Protein AF-A0A657B3H8-F1 (afdb_monomer)

Radius of gyration: 50.77 Å; Cα contacts (8 Å, |Δi|>4): 41; chains: 1; bounding box: 76×32×151 Å

pLDDT: mean 92.23, std 8.6, range [47.59, 98.38]

Solvent-accessible surface area (backbone atoms only — not comparable to full-atom values): 7494 Å² total; per-residue (Å²): 120,66,70,64,54,51,56,53,54,52,53,47,49,51,52,17,55,57,27,36,74,78,45,75,50,74,68,57,18,34,74,78,55,75,28,90,50,50,65,17,33,37,50,38,25,52,53,49,52,52,54,50,50,54,51,52,50,51,51,50,55,52,52,51,50,55,50,51,53,51,51,52,51,50,52,51,52,50,54,51,48,51,54,51,51,56,51,52,51,52,53,50,53,52,50,52,49,51,50,54,52,48,55,49,52,52,51,52,52,50,52,50,51,51,52,51,51,55,50,51,54,52,50,51,50,51,52,54,53,51,52,51,51,54,53,55,58,63,73,76,110

Sequence (141 aa):
MTLFNFFITLNIRQAAKESATTYSDTLAQYIYTGRLDELGSLELSKIFMRNKLETALWRVVDSTKNVEDGARLSANMASDTEQQTARQKQELEQLATAINEMSTSITEVSQNTQNVSSLMQSVQNNVAQGSSQVNATQRNK

Mean predicted aligned error: 10.49 Å

Structure (mmCIF, N/CA/C/O backbone):
data_AF-A0A657B3H8-F1
#
_entry.id   AF-A0A657B3H8-F1
#
loop_
_atom_site.group_PDB
_atom_site.id
_atom_site.type_symbol
_atom_site.label_ato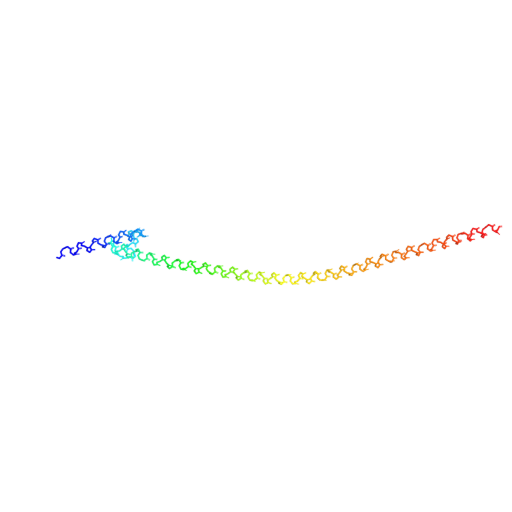m_id
_atom_site.label_alt_id
_atom_site.label_comp_id
_atom_site.label_asym_id
_atom_site.label_entity_id
_atom_site.label_seq_id
_atom_site.pdbx_PDB_ins_code
_atom_site.Cartn_x
_atom_site.Cartn_y
_atom_site.Cartn_z
_atom_site.occupancy
_atom_site.B_iso_or_equiv
_atom_site.auth_seq_id
_atom_site.auth_comp_id
_atom_site.auth_asym_id
_atom_site.auth_atom_id
_atom_site.pdbx_PDB_model_num
ATOM 1 N N . MET A 1 1 ? 32.990 18.086 -60.959 1.00 55.72 1 MET A N 1
ATOM 2 C CA . MET A 1 1 ? 32.598 16.784 -60.367 1.00 55.72 1 MET A CA 1
ATOM 3 C C . MET A 1 1 ? 33.271 16.496 -59.017 1.00 55.72 1 MET A C 1
ATOM 5 O O . MET A 1 1 ? 32.636 15.880 -58.176 1.00 55.72 1 MET A O 1
ATOM 9 N N . THR A 1 2 ? 34.497 16.961 -58.746 1.00 67.94 2 THR A N 1
ATOM 10 C CA . THR A 1 2 ? 35.231 16.685 -57.487 1.00 67.94 2 THR A CA 1
ATOM 11 C C . THR A 1 2 ? 34.783 17.511 -56.272 1.00 67.94 2 THR A C 1
ATOM 13 O O . THR A 1 2 ? 34.664 16.961 -55.182 1.00 67.94 2 THR A O 1
ATOM 16 N N . LEU A 1 3 ? 34.456 18.797 -56.446 1.00 66.00 3 LEU A N 1
ATOM 17 C CA . LEU A 1 3 ? 33.994 19.668 -55.346 1.00 66.00 3 LEU A CA 1
ATOM 18 C C . LEU A 1 3 ? 32.685 19.183 -54.698 1.00 66.00 3 LEU A C 1
ATOM 20 O O . LEU A 1 3 ? 32.546 19.215 -53.482 1.00 66.00 3 LEU A O 1
ATOM 24 N N . PHE A 1 4 ? 31.751 18.671 -55.499 1.00 71.94 4 PHE A N 1
ATOM 25 C CA . PHE A 1 4 ? 30.471 18.149 -55.008 1.00 71.94 4 PHE A CA 1
ATOM 26 C C . PHE A 1 4 ? 30.649 16.910 -54.113 1.00 71.94 4 PHE A C 1
ATOM 28 O O . PHE A 1 4 ? 30.029 16.804 -53.060 1.00 71.94 4 PHE A O 1
ATOM 35 N N . ASN A 1 5 ? 31.562 16.011 -54.489 1.00 71.56 5 ASN A N 1
ATOM 36 C CA . ASN A 1 5 ? 31.872 14.803 -53.720 1.00 71.56 5 ASN A CA 1
ATOM 37 C C . ASN A 1 5 ? 32.567 15.135 -52.380 1.00 71.56 5 ASN A C 1
ATOM 39 O O . ASN A 1 5 ? 32.297 14.518 -51.348 1.00 71.56 5 ASN A O 1
ATOM 43 N N . PHE A 1 6 ? 33.409 16.173 -52.372 1.00 78.62 6 PHE A N 1
ATOM 44 C CA . PHE A 1 6 ? 34.067 16.670 -51.161 1.00 78.62 6 PHE A CA 1
ATOM 45 C C . PHE A 1 6 ? 33.072 17.263 -50.149 1.00 78.62 6 PHE A C 1
ATOM 47 O O . PHE A 1 6 ? 33.146 16.968 -48.961 1.00 78.62 6 PHE A O 1
ATOM 54 N N . PHE A 1 7 ? 32.092 18.045 -50.611 1.00 79.56 7 PHE A N 1
ATOM 55 C CA . PHE A 1 7 ? 31.064 18.603 -49.725 1.00 79.56 7 PHE A CA 1
ATOM 56 C C . PHE A 1 7 ? 30.157 17.526 -49.111 1.00 79.56 7 PHE A C 1
ATOM 58 O O . PHE A 1 7 ? 29.823 17.605 -47.929 1.00 79.56 7 PHE A O 1
ATOM 65 N N . ILE A 1 8 ? 29.786 16.496 -49.879 1.00 79.25 8 ILE A N 1
ATOM 66 C CA . ILE A 1 8 ? 28.937 15.402 -49.379 1.00 79.25 8 ILE A CA 1
ATOM 67 C C . ILE A 1 8 ? 29.657 14.593 -48.295 1.00 79.25 8 ILE A C 1
ATOM 69 O O . ILE A 1 8 ? 29.088 14.333 -47.235 1.00 79.25 8 ILE A O 1
ATOM 73 N N . THR A 1 9 ? 30.917 14.228 -48.529 1.00 83.25 9 THR A N 1
ATOM 74 C CA . THR A 1 9 ? 31.703 13.438 -47.567 1.00 83.25 9 THR A CA 1
ATOM 75 C C . THR A 1 9 ? 31.978 14.202 -46.272 1.00 83.25 9 THR A C 1
ATOM 77 O O . THR A 1 9 ? 31.899 13.615 -45.193 1.00 83.25 9 THR A O 1
ATOM 80 N N . LEU A 1 10 ? 32.218 15.515 -46.348 1.00 86.12 10 LEU A N 1
ATOM 81 C CA . LEU A 1 10 ? 32.422 16.355 -45.167 1.00 86.12 10 LEU A CA 1
ATOM 82 C C . LEU A 1 10 ? 31.177 16.387 -44.263 1.00 86.12 10 LEU A C 1
ATOM 84 O O . LEU A 1 10 ? 31.287 16.178 -43.054 1.00 86.12 10 LEU A O 1
ATOM 88 N N . ASN A 1 11 ? 29.995 16.575 -44.857 1.00 85.88 11 ASN A N 1
ATOM 89 C CA . ASN A 1 11 ? 28.730 16.634 -44.121 1.00 85.88 11 ASN A CA 1
ATOM 90 C C . ASN A 1 11 ? 28.375 15.291 -43.465 1.00 85.88 11 ASN A C 1
ATOM 92 O O . ASN A 1 11 ? 27.983 15.261 -42.300 1.00 85.88 11 ASN A O 1
ATOM 96 N N . ILE A 1 12 ? 28.555 14.172 -44.178 1.00 87.06 12 ILE A N 1
ATOM 97 C CA . ILE A 1 12 ? 28.294 12.827 -43.633 1.00 87.06 12 ILE A CA 1
ATOM 98 C C . ILE A 1 12 ? 29.235 12.529 -42.465 1.00 87.06 12 ILE A C 1
ATOM 100 O O . ILE A 1 12 ? 28.807 12.011 -41.437 1.00 87.06 12 ILE A O 1
ATOM 104 N N . ARG A 1 13 ? 30.510 12.906 -42.584 1.00 86.94 13 ARG A N 1
ATOM 105 C CA . ARG A 1 13 ? 31.498 12.698 -41.524 1.00 86.94 13 ARG A CA 1
ATOM 106 C C . ARG A 1 13 ? 31.207 13.531 -40.280 1.00 86.94 13 ARG A C 1
ATOM 108 O O . ARG A 1 13 ? 31.427 13.062 -39.164 1.00 86.94 13 ARG A O 1
ATOM 115 N N . GLN A 1 14 ? 30.682 14.742 -40.453 1.00 88.94 14 GLN A N 1
ATOM 116 C CA . GLN A 1 14 ? 30.231 15.569 -39.337 1.00 88.94 14 GLN A CA 1
ATOM 117 C C . GLN A 1 14 ? 29.009 14.955 -38.640 1.00 88.94 14 GLN A C 1
ATOM 119 O O . GLN A 1 14 ? 29.033 14.803 -37.420 1.00 88.94 14 GLN A O 1
ATOM 124 N N . ALA A 1 15 ? 28.004 14.514 -39.403 1.00 86.50 15 ALA A N 1
ATOM 125 C CA . ALA A 1 15 ? 26.824 13.837 -38.863 1.00 86.50 15 ALA A CA 1
ATOM 126 C C . ALA A 1 15 ? 27.175 12.520 -38.146 1.00 86.50 15 ALA A C 1
ATOM 128 O O . ALA A 1 15 ? 26.642 12.231 -37.079 1.00 86.50 15 ALA A O 1
ATOM 129 N N . ALA A 1 16 ? 28.120 11.743 -38.681 1.00 88.44 16 ALA A N 1
ATOM 130 C CA . ALA A 1 16 ? 28.592 10.506 -38.058 1.00 88.44 16 ALA A CA 1
ATOM 131 C C . ALA A 1 16 ? 29.387 10.743 -36.767 1.00 88.44 16 ALA A C 1
ATOM 133 O O . ALA A 1 16 ? 29.352 9.929 -35.843 1.00 88.44 16 ALA A O 1
ATOM 134 N N . LYS A 1 17 ? 30.114 11.863 -36.686 1.00 88.69 17 LYS A N 1
ATOM 135 C CA . LYS A 1 17 ? 30.793 12.279 -35.456 1.00 88.69 17 LYS A CA 1
ATOM 136 C C . LYS A 1 17 ? 29.784 12.687 -34.386 1.00 88.69 17 LYS A C 1
ATOM 138 O O . LYS A 1 17 ? 29.967 12.349 -33.222 1.00 88.69 17 LYS A O 1
ATOM 143 N N . GLU A 1 18 ? 28.729 13.392 -34.779 1.00 89.19 18 GLU A N 1
ATOM 144 C CA . GLU A 1 18 ? 27.632 13.755 -33.884 1.00 89.19 18 GLU A CA 1
ATOM 145 C C . GLU A 1 18 ? 26.880 12.509 -33.395 1.00 89.19 18 GLU A C 1
ATOM 147 O O . GLU A 1 18 ? 26.694 12.340 -32.192 1.00 89.19 18 GLU A O 1
ATOM 152 N N . SER A 1 19 ? 26.552 11.567 -34.282 1.00 87.12 19 SER A N 1
ATOM 153 C CA . SER A 1 19 ? 25.865 10.324 -33.910 1.00 87.12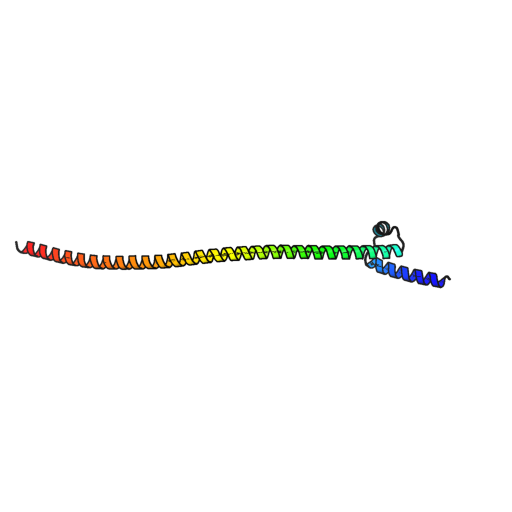 19 SER A CA 1
ATOM 154 C C . SER A 1 19 ? 26.690 9.443 -32.967 1.00 87.12 19 SER A C 1
ATOM 156 O O . SER A 1 19 ? 26.125 8.836 -32.053 1.00 87.12 19 SER A O 1
ATOM 158 N N . ALA A 1 20 ? 28.017 9.425 -33.133 1.00 85.88 20 ALA A N 1
ATOM 159 C CA . ALA A 1 20 ? 28.948 8.699 -32.270 1.00 85.88 20 ALA A CA 1
ATOM 160 C C . ALA A 1 20 ? 28.971 9.220 -30.820 1.00 85.88 20 ALA A C 1
ATOM 162 O O . ALA A 1 20 ? 29.347 8.475 -29.914 1.00 8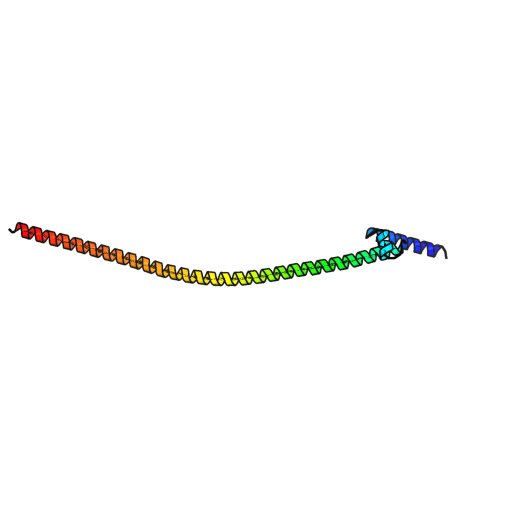5.88 20 ALA A O 1
ATOM 163 N N . THR A 1 21 ? 28.536 10.466 -30.574 1.00 90.12 21 THR A N 1
ATOM 164 C CA . THR A 1 21 ? 28.362 10.990 -29.203 1.00 90.12 21 THR A CA 1
ATOM 165 C C . THR A 1 21 ? 27.194 10.336 -28.465 1.00 90.12 21 THR A C 1
ATOM 167 O O . THR A 1 21 ? 27.198 10.281 -27.239 1.00 90.12 21 THR A O 1
ATOM 170 N N . THR A 1 22 ? 26.204 9.820 -29.200 1.00 88.56 22 THR A N 1
ATOM 171 C CA . THR A 1 22 ? 25.045 9.130 -28.621 1.00 88.56 22 THR A CA 1
ATOM 172 C C . THR A 1 22 ? 25.383 7.685 -28.271 1.00 88.56 22 THR A C 1
ATOM 174 O O . THR A 1 22 ? 25.015 7.214 -27.195 1.00 88.56 22 THR A O 1
ATOM 177 N N . TYR A 1 23 ? 26.077 6.981 -29.168 1.00 88.81 23 TYR A N 1
ATOM 178 C CA . TYR A 1 23 ? 26.582 5.631 -28.938 1.00 88.8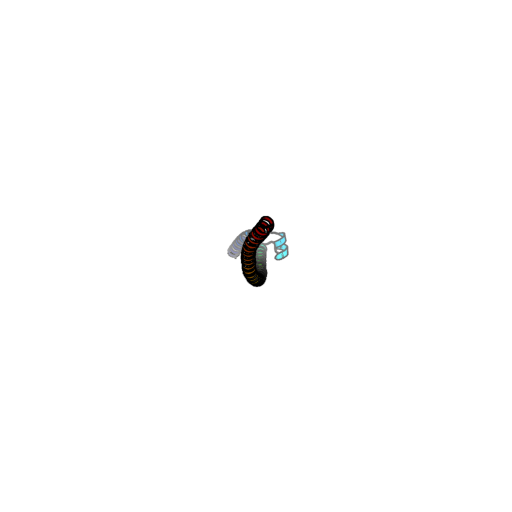1 23 TYR A CA 1
ATOM 179 C C . TYR A 1 23 ? 27.665 5.301 -29.970 1.00 88.81 23 TYR A C 1
ATOM 181 O O . TYR A 1 23 ? 27.468 5.519 -31.166 1.00 88.81 23 TYR A O 1
ATOM 189 N N . SER A 1 24 ? 28.801 4.776 -29.511 1.00 89.44 24 SER A N 1
ATOM 190 C CA . SER A 1 24 ? 29.886 4.311 -30.375 1.00 89.44 24 SER A CA 1
ATOM 191 C C . SER A 1 24 ? 30.507 3.038 -29.813 1.00 89.44 24 SER A C 1
ATOM 193 O O . SER A 1 24 ? 30.949 2.989 -28.669 1.00 89.44 24 SER A O 1
ATOM 195 N N . ASP A 1 25 ? 30.514 1.998 -30.637 1.00 92.38 25 ASP A N 1
ATOM 196 C CA . ASP A 1 25 ? 31.179 0.729 -30.374 1.00 92.38 25 ASP A CA 1
ATOM 197 C C . ASP A 1 25 ? 31.430 0.067 -31.731 1.00 92.38 25 ASP A C 1
ATOM 199 O O . ASP A 1 25 ? 30.490 -0.230 -32.464 1.00 92.38 25 ASP A O 1
ATOM 203 N N . THR A 1 26 ? 32.700 -0.128 -32.081 1.00 89.25 26 THR A N 1
ATOM 204 C CA . THR A 1 26 ? 33.125 -0.662 -33.382 1.00 89.25 26 THR A CA 1
ATOM 205 C C . THR A 1 26 ? 32.626 -2.088 -33.617 1.00 89.25 26 THR A C 1
ATOM 207 O O . THR A 1 26 ? 32.265 -2.444 -34.739 1.00 89.25 26 THR A O 1
ATOM 210 N N . LEU A 1 27 ? 32.579 -2.913 -32.566 1.00 93.06 27 LEU A N 1
ATOM 211 C CA . LEU A 1 27 ? 32.078 -4.279 -32.661 1.00 93.06 27 LEU A CA 1
ATOM 212 C C . LEU A 1 27 ? 30.556 -4.266 -32.813 1.00 93.06 27 LEU A C 1
ATOM 214 O O . LEU A 1 27 ? 30.027 -4.941 -33.694 1.00 93.06 27 LEU A O 1
ATOM 218 N N . ALA A 1 28 ? 29.855 -3.458 -32.014 1.00 92.00 28 ALA A N 1
ATOM 219 C CA . ALA A 1 28 ? 28.409 -3.306 -32.148 1.00 92.00 28 ALA A CA 1
ATOM 220 C C . ALA A 1 28 ? 28.030 -2.731 -33.522 1.00 92.00 28 ALA A C 1
ATOM 222 O O . ALA A 1 28 ? 27.087 -3.209 -34.144 1.00 92.00 28 ALA A O 1
ATOM 223 N N . GLN A 1 29 ? 28.787 -1.760 -34.037 1.00 93.75 29 GLN A N 1
ATOM 224 C CA . GLN A 1 29 ? 28.579 -1.191 -35.366 1.00 93.75 29 GLN A CA 1
ATOM 225 C C . GLN A 1 29 ? 28.630 -2.281 -36.432 1.00 93.75 29 GLN A C 1
ATOM 227 O O . GLN A 1 29 ? 27.695 -2.414 -37.222 1.00 93.75 29 GLN A O 1
ATOM 232 N N . TYR A 1 30 ? 29.669 -3.115 -36.406 1.00 94.25 30 TYR A N 1
ATOM 233 C CA . TYR A 1 30 ? 29.797 -4.215 -37.350 1.00 94.25 30 TYR A CA 1
ATOM 234 C C . TYR A 1 30 ? 28.674 -5.249 -37.195 1.00 94.25 30 TYR A C 1
ATOM 236 O O . TYR A 1 30 ? 28.081 -5.655 -38.190 1.00 94.25 30 TYR A O 1
ATOM 244 N N . ILE A 1 31 ? 28.329 -5.627 -35.961 1.00 95.06 31 ILE A N 1
ATOM 245 C CA . ILE A 1 31 ? 27.280 -6.619 -35.684 1.00 95.06 31 ILE A CA 1
ATOM 246 C C . ILE A 1 31 ? 25.899 -6.132 -36.143 1.00 95.06 31 ILE A C 1
ATOM 248 O O . ILE A 1 31 ? 25.157 -6.894 -36.758 1.00 95.06 31 ILE A O 1
ATOM 252 N N . TYR A 1 32 ? 25.540 -4.882 -35.847 1.00 91.56 32 TYR A N 1
ATOM 253 C CA . TYR A 1 32 ? 24.191 -4.363 -36.086 1.00 91.56 32 TYR A CA 1
ATOM 254 C C . TYR A 1 32 ? 24.002 -3.726 -37.465 1.00 91.56 32 TYR A C 1
ATOM 256 O O . TYR A 1 32 ? 22.867 -3.643 -37.926 1.00 91.56 32 TYR A O 1
ATOM 264 N N . THR A 1 33 ? 25.075 -3.271 -38.119 1.00 93.00 33 THR A N 1
ATOM 265 C CA . THR A 1 33 ? 24.986 -2.552 -39.408 1.00 93.00 33 THR A CA 1
ATOM 266 C C . THR A 1 33 ? 25.753 -3.232 -40.543 1.00 93.00 33 THR A C 1
ATOM 268 O O . THR A 1 33 ? 25.569 -2.887 -41.708 1.00 93.00 33 THR A O 1
ATOM 271 N N . GLY A 1 34 ? 26.642 -4.186 -40.237 1.00 93.12 34 GLY A N 1
ATOM 272 C CA . GLY A 1 34 ? 27.546 -4.797 -41.218 1.00 93.12 34 GLY A CA 1
ATOM 273 C C . GLY A 1 34 ? 28.604 -3.836 -41.776 1.00 93.12 34 GLY A C 1
ATOM 274 O O . GLY A 1 34 ? 29.327 -4.192 -42.708 1.00 93.12 34 GLY A O 1
ATOM 275 N N . ARG A 1 35 ? 28.695 -2.614 -41.235 1.00 90.75 35 ARG A N 1
ATOM 276 C CA . ARG A 1 35 ? 29.543 -1.524 -41.724 1.00 90.75 35 ARG A CA 1
ATOM 277 C C . ARG A 1 35 ? 30.449 -0.991 -40.623 1.00 90.75 35 ARG A C 1
ATOM 279 O O . ARG A 1 35 ? 30.125 -1.059 -39.443 1.00 90.75 35 ARG A O 1
ATOM 286 N N . LEU A 1 36 ? 31.570 -0.413 -41.041 1.00 90.88 36 LEU A N 1
ATOM 287 C CA . LEU A 1 36 ? 32.526 0.300 -40.183 1.00 90.88 36 LEU A CA 1
ATOM 288 C C . LEU A 1 36 ? 32.769 1.742 -40.666 1.00 90.88 36 LEU A C 1
ATOM 290 O O . LEU A 1 36 ? 33.671 2.418 -40.182 1.00 90.88 36 LEU A O 1
ATOM 294 N N . ASP A 1 37 ? 31.973 2.202 -41.634 1.00 90.50 37 ASP A N 1
ATOM 295 C CA . ASP A 1 37 ? 32.035 3.549 -42.200 1.00 90.50 37 ASP A CA 1
ATOM 296 C C . ASP A 1 37 ? 31.181 4.548 -41.396 1.00 90.50 37 ASP A C 1
ATOM 298 O O . ASP A 1 37 ? 30.463 4.200 -40.453 1.00 90.50 37 ASP A O 1
ATOM 302 N N . GLU A 1 38 ? 31.253 5.822 -41.768 1.00 89.56 38 GLU A N 1
ATOM 303 C CA . GLU A 1 38 ? 30.488 6.905 -41.151 1.00 89.56 38 GLU A CA 1
ATOM 304 C C . GLU A 1 38 ? 28.967 6.661 -41.189 1.00 89.56 38 GLU A C 1
ATOM 306 O O . GLU A 1 38 ? 28.250 7.035 -40.258 1.00 89.56 38 GLU A O 1
ATOM 311 N N . LEU A 1 39 ? 28.471 5.987 -42.231 1.00 90.00 39 LEU A N 1
ATOM 312 C CA . LEU A 1 39 ? 27.060 5.617 -42.352 1.00 90.00 39 LEU A CA 1
ATOM 313 C C . LEU A 1 39 ? 26.668 4.538 -41.338 1.00 90.00 39 LEU A C 1
ATOM 315 O O . LEU A 1 39 ? 25.606 4.648 -40.727 1.00 90.00 39 LEU A O 1
ATOM 319 N N . GLY A 1 40 ? 27.531 3.548 -41.102 1.00 91.06 40 GLY A N 1
ATOM 320 C CA . GLY A 1 40 ? 27.317 2.545 -40.061 1.00 91.06 40 GLY A CA 1
ATOM 321 C C . GLY A 1 40 ? 27.264 3.157 -38.656 1.00 91.06 40 GLY A C 1
ATOM 322 O O . GLY A 1 40 ? 26.454 2.731 -37.840 1.00 91.06 40 GLY A O 1
ATOM 323 N N . SER A 1 41 ? 28.053 4.199 -38.372 1.00 90.62 41 SER A N 1
ATOM 324 C CA . SER A 1 41 ? 27.991 4.913 -37.082 1.00 90.62 41 SER A CA 1
ATOM 325 C C . SER A 1 41 ? 26.633 5.599 -36.886 1.00 90.62 41 SER A C 1
ATOM 327 O O . SER A 1 41 ? 26.025 5.529 -35.813 1.00 90.62 41 SER A O 1
ATOM 329 N N . LEU A 1 42 ? 26.116 6.237 -37.941 1.00 91.50 42 LEU A N 1
ATOM 330 C CA . LEU A 1 42 ? 24.805 6.884 -37.916 1.00 91.50 42 LEU A CA 1
ATOM 331 C C . LEU A 1 42 ? 23.672 5.862 -37.753 1.00 91.50 42 LEU A C 1
ATOM 333 O O . LEU A 1 42 ? 22.759 6.058 -36.947 1.00 91.50 42 LEU A O 1
ATOM 337 N N . GLU A 1 43 ? 23.739 4.760 -38.497 1.00 93.25 43 GLU A N 1
ATOM 338 C CA . GLU A 1 43 ? 22.755 3.684 -38.433 1.00 93.25 43 GLU A CA 1
ATOM 339 C C . GLU A 1 43 ? 22.744 3.000 -37.061 1.00 93.25 43 GLU A C 1
ATOM 341 O O . GLU A 1 43 ? 21.670 2.806 -36.486 1.00 93.25 43 GLU A O 1
ATOM 346 N N . LEU A 1 44 ? 23.918 2.727 -36.482 1.00 94.38 44 LEU A N 1
ATOM 347 C CA . LEU A 1 44 ? 24.037 2.162 -35.140 1.00 94.38 44 LEU A CA 1
ATOM 348 C C . LEU A 1 44 ? 23.392 3.077 -34.093 1.00 94.38 44 LEU A C 1
ATOM 350 O O . LEU A 1 44 ? 22.612 2.613 -33.262 1.00 94.38 44 LEU A O 1
ATOM 354 N N . SER A 1 45 ? 23.682 4.378 -34.148 1.00 94.00 45 SER A N 1
ATOM 355 C CA . SER A 1 45 ? 23.107 5.365 -33.232 1.00 94.00 45 SER A CA 1
ATOM 356 C C . SER A 1 45 ? 21.576 5.410 -33.332 1.00 94.00 45 SER A C 1
ATOM 358 O O . SER A 1 45 ? 20.876 5.393 -32.317 1.00 94.00 45 SER A O 1
ATOM 360 N N . LYS A 1 46 ? 21.028 5.336 -34.554 1.00 93.44 46 LYS A N 1
ATOM 361 C CA . LYS A 1 46 ? 19.579 5.238 -34.789 1.00 93.44 46 LYS A CA 1
ATOM 362 C C . LYS A 1 46 ? 18.978 3.962 -34.186 1.00 93.44 46 LYS A C 1
ATOM 364 O O . LYS A 1 46 ? 17.941 4.040 -33.525 1.00 93.44 46 LYS A O 1
ATOM 369 N N . ILE A 1 47 ? 19.600 2.801 -34.410 1.00 94.81 47 ILE A N 1
ATOM 370 C CA . ILE A 1 47 ? 19.155 1.518 -33.836 1.00 94.81 47 ILE A CA 1
ATOM 371 C C . ILE A 1 47 ? 19.168 1.602 -32.307 1.00 94.81 47 ILE A C 1
ATOM 373 O O . ILE A 1 47 ? 18.179 1.265 -31.656 1.00 94.81 47 ILE A O 1
ATOM 377 N N . PHE A 1 48 ? 20.252 2.125 -31.736 1.00 94.50 48 PHE A N 1
ATOM 378 C CA . PHE A 1 48 ? 20.396 2.306 -30.298 1.00 94.50 48 PHE A CA 1
ATOM 379 C C . PHE A 1 48 ? 19.296 3.201 -29.716 1.00 94.50 48 PHE A C 1
ATOM 381 O O . PHE A 1 48 ? 18.645 2.822 -28.742 1.00 94.50 48 PHE A O 1
ATOM 388 N N . MET A 1 49 ? 19.030 4.361 -30.327 1.00 95.38 49 MET A N 1
ATOM 389 C CA . MET A 1 49 ? 17.970 5.265 -29.871 1.00 95.38 49 MET A CA 1
ATOM 390 C C . MET A 1 49 ? 16.585 4.621 -29.943 1.00 95.38 49 MET A C 1
ATOM 392 O O . MET A 1 49 ? 15.801 4.770 -29.004 1.00 95.38 49 MET A O 1
ATOM 396 N N . ARG A 1 50 ? 16.287 3.874 -31.013 1.00 96.12 50 ARG A N 1
ATOM 397 C CA . ARG A 1 50 ? 15.025 3.134 -31.134 1.00 96.12 50 ARG A CA 1
ATOM 398 C C . ARG A 1 50 ? 14.876 2.110 -30.010 1.00 96.12 50 ARG A C 1
ATOM 400 O O . ARG A 1 50 ? 13.866 2.126 -29.314 1.00 96.12 50 ARG A O 1
ATOM 407 N N . ASN A 1 51 ? 15.896 1.285 -29.784 1.00 96.06 51 ASN A N 1
ATOM 408 C CA . ASN A 1 51 ? 15.874 0.271 -28.728 1.00 96.06 51 ASN A CA 1
ATOM 409 C C . ASN A 1 51 ? 15.751 0.910 -27.337 1.00 96.06 51 ASN A C 1
ATOM 411 O O . ASN A 1 51 ? 15.040 0.402 -26.469 1.00 96.06 51 ASN A O 1
ATOM 415 N N . LYS A 1 52 ? 16.406 2.056 -27.120 1.00 96.00 52 LYS A N 1
ATOM 416 C CA . LYS A 1 52 ? 16.309 2.819 -25.872 1.00 96.00 52 LYS A CA 1
ATOM 417 C C . LYS A 1 52 ? 14.896 3.362 -25.644 1.00 96.00 52 LYS A C 1
ATOM 419 O O . LYS A 1 52 ? 14.411 3.292 -24.517 1.00 96.00 52 LYS A O 1
ATOM 424 N N . LEU A 1 53 ? 14.232 3.869 -26.686 1.00 97.06 53 LEU A N 1
ATOM 425 C CA . LEU A 1 53 ? 12.837 4.316 -26.614 1.00 97.06 53 LEU A CA 1
ATOM 426 C C . LEU A 1 53 ? 11.881 3.151 -26.347 1.00 97.06 53 LEU A C 1
ATOM 428 O O . LEU A 1 53 ? 11.034 3.262 -25.465 1.00 97.06 53 LEU A O 1
ATOM 432 N N . GLU A 1 54 ? 12.048 2.024 -27.042 1.00 97.50 54 GLU A N 1
ATOM 433 C CA . GLU A 1 54 ? 11.258 0.811 -26.796 1.00 97.50 54 GLU A CA 1
ATOM 434 C C . GLU A 1 54 ? 11.446 0.322 -25.349 1.00 97.50 54 GLU A C 1
ATOM 436 O O . GLU A 1 54 ? 10.471 0.057 -24.649 1.00 97.50 54 GLU A O 1
ATOM 441 N N . THR A 1 55 ? 12.683 0.307 -24.846 1.00 97.94 55 THR A N 1
ATOM 442 C CA . THR A 1 55 ? 12.986 -0.049 -23.449 1.00 97.94 55 THR A CA 1
ATOM 443 C C . THR A 1 55 ? 12.344 0.925 -22.459 1.00 97.94 55 THR A C 1
ATOM 445 O O . THR A 1 55 ? 11.787 0.505 -21.446 1.00 97.94 55 THR A O 1
ATOM 448 N N . ALA A 1 56 ? 12.405 2.232 -22.727 1.00 97.88 56 ALA A N 1
ATOM 449 C CA . ALA A 1 56 ? 11.775 3.238 -21.877 1.00 97.88 56 ALA A CA 1
ATOM 450 C C . ALA A 1 56 ? 10.250 3.061 -21.833 1.00 97.88 56 ALA A C 1
ATOM 452 O O . ALA A 1 56 ? 9.668 3.113 -20.751 1.00 97.88 56 ALA A O 1
ATOM 453 N N . LEU A 1 57 ? 9.617 2.780 -22.976 1.00 97.88 57 LEU A N 1
ATOM 454 C CA . LEU A 1 57 ? 8.186 2.494 -23.056 1.00 97.88 57 LEU A CA 1
ATOM 455 C C . LEU A 1 57 ? 7.819 1.250 -22.238 1.00 97.88 57 LEU A C 1
ATOM 457 O O . LEU A 1 57 ? 6.885 1.301 -21.441 1.00 97.88 57 LEU A O 1
ATOM 461 N N . TRP A 1 58 ? 8.590 0.167 -22.368 1.00 97.69 58 TRP A N 1
ATOM 462 C CA . TRP A 1 58 ? 8.394 -1.040 -21.563 1.00 97.69 58 TRP A CA 1
ATOM 463 C C . TRP A 1 58 ? 8.489 -0.760 -20.064 1.00 97.69 58 TRP A C 1
ATOM 465 O O . TRP A 1 58 ? 7.643 -1.226 -19.306 1.00 97.69 58 TRP A O 1
ATOM 475 N N . ARG A 1 59 ? 9.459 0.054 -19.633 1.00 97.75 59 ARG A N 1
ATOM 476 C CA . ARG A 1 59 ? 9.587 0.452 -18.222 1.00 97.75 59 ARG A CA 1
ATOM 477 C C . ARG A 1 59 ? 8.409 1.288 -17.729 1.00 97.75 59 ARG A C 1
ATOM 479 O O . ARG A 1 59 ? 8.024 1.143 -16.571 1.00 97.75 59 ARG A O 1
ATOM 486 N N . VAL A 1 60 ? 7.840 2.151 -18.571 1.00 97.88 60 VAL A N 1
ATOM 487 C CA . VAL A 1 60 ? 6.630 2.913 -18.225 1.00 97.88 60 VAL A CA 1
ATOM 488 C C . VAL A 1 60 ? 5.445 1.968 -18.053 1.00 97.88 60 VAL A C 1
ATOM 490 O O . VAL A 1 60 ? 4.783 2.027 -17.023 1.00 97.88 60 VAL A O 1
AT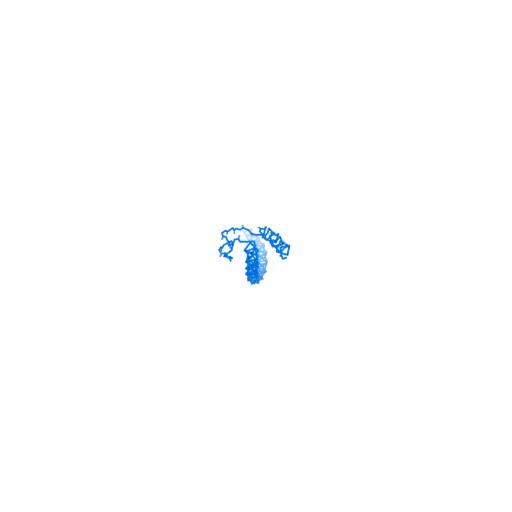OM 493 N N . VAL A 1 61 ? 5.227 1.054 -19.002 1.00 97.69 61 VAL A N 1
ATOM 494 C CA . VAL A 1 61 ? 4.148 0.055 -18.925 1.00 97.69 61 VAL A CA 1
ATOM 495 C C . VAL A 1 61 ? 4.281 -0.809 -17.669 1.00 97.69 61 VAL A C 1
ATOM 497 O O . VAL A 1 61 ? 3.298 -1.017 -16.963 1.00 97.69 61 VAL A O 1
ATOM 500 N N . ASP A 1 62 ? 5.488 -1.282 -17.367 1.00 97.56 62 ASP A N 1
ATOM 501 C CA . ASP A 1 62 ? 5.764 -2.075 -16.166 1.00 97.56 62 ASP A CA 1
ATOM 502 C C . ASP A 1 62 ? 5.507 -1.277 -14.877 1.00 97.56 62 ASP A C 1
ATOM 504 O O . ASP A 1 62 ? 4.835 -1.746 -13.960 1.00 97.56 62 ASP A O 1
ATOM 508 N N . SER A 1 63 ? 5.940 -0.014 -14.839 1.00 97.44 63 SER A N 1
ATOM 509 C CA . SER A 1 63 ? 5.686 0.870 -13.695 1.00 97.44 63 SER A CA 1
ATOM 510 C C . SER A 1 63 ? 4.191 1.122 -13.488 1.00 97.44 63 SER A C 1
ATOM 512 O O . SER A 1 63 ? 3.723 1.107 -12.352 1.00 97.44 63 SER A O 1
ATOM 514 N N . THR A 1 64 ? 3.422 1.315 -14.563 1.00 97.81 64 THR A N 1
ATOM 515 C CA . THR A 1 64 ? 1.966 1.486 -14.478 1.00 97.81 64 THR A CA 1
ATOM 516 C C . THR A 1 64 ? 1.280 0.233 -13.938 1.00 97.81 64 THR A C 1
ATOM 518 O O . THR A 1 64 ? 0.392 0.367 -13.100 1.00 97.81 64 THR A O 1
ATOM 521 N N . LYS A 1 65 ? 1.723 -0.969 -14.330 1.00 97.75 65 LYS A N 1
ATOM 522 C CA . LYS A 1 65 ? 1.206 -2.227 -13.764 1.00 97.75 65 LYS A CA 1
ATOM 523 C C . LYS A 1 65 ? 1.467 -2.333 -12.264 1.00 97.75 65 LYS A C 1
ATOM 525 O O . LYS A 1 65 ? 0.559 -2.666 -11.514 1.00 97.75 65 LYS A O 1
ATOM 530 N N . ASN A 1 66 ? 2.667 -1.969 -11.812 1.00 97.38 66 ASN A N 1
ATOM 531 C CA . ASN A 1 66 ? 2.985 -1.965 -10.382 1.00 97.38 66 ASN A CA 1
ATOM 532 C C . ASN A 1 66 ? 2.084 -0.996 -9.592 1.00 97.38 66 ASN A C 1
ATOM 534 O O . ASN A 1 66 ? 1.657 -1.309 -8.480 1.00 97.38 66 ASN A O 1
ATOM 538 N N . VAL A 1 67 ? 1.758 0.168 -10.168 1.00 98.00 67 VAL A N 1
ATOM 539 C CA . VAL A 1 67 ? 0.804 1.114 -9.566 1.00 98.00 67 VAL A CA 1
ATOM 540 C C . VAL A 1 67 ? -0.612 0.535 -9.538 1.00 98.00 67 VAL A C 1
ATOM 542 O O . VAL A 1 67 ? -1.284 0.642 -8.515 1.00 98.00 67 VAL A O 1
ATOM 545 N N . GLU A 1 68 ? -1.063 -0.094 -10.624 1.00 98.25 68 GLU A N 1
ATOM 546 C CA . GLU A 1 68 ? -2.372 -0.754 -10.701 1.00 98.25 68 GLU A CA 1
ATOM 547 C C . GLU A 1 68 ? -2.510 -1.868 -9.651 1.00 98.25 68 GLU A C 1
ATOM 549 O O . GLU A 1 68 ? -3.502 -1.920 -8.921 1.00 98.25 68 GLU A O 1
ATOM 554 N N . ASP A 1 69 ? -1.491 -2.717 -9.513 1.00 98.19 69 ASP A N 1
ATOM 555 C CA . ASP A 1 69 ? -1.458 -3.785 -8.515 1.00 98.19 69 ASP A CA 1
ATOM 556 C C . ASP A 1 69 ? -1.487 -3.231 -7.083 1.00 98.19 69 ASP A C 1
ATOM 558 O O . ASP A 1 69 ? -2.249 -3.721 -6.243 1.00 98.19 69 ASP A O 1
ATOM 562 N N . GLY A 1 70 ? -0.720 -2.170 -6.808 1.00 98.31 70 GLY A N 1
ATOM 563 C CA . GLY A 1 70 ? -0.732 -1.484 -5.514 1.00 98.31 70 GLY A CA 1
ATOM 564 C C . GLY A 1 70 ? -2.079 -0.828 -5.192 1.00 98.31 70 GLY A C 1
ATOM 565 O O . GLY A 1 70 ? -2.558 -0.905 -4.056 1.00 98.31 70 GLY A O 1
ATOM 566 N N . ALA A 1 71 ? -2.731 -0.228 -6.191 1.00 98.31 71 ALA A N 1
ATOM 567 C CA . ALA A 1 71 ? -4.064 0.349 -6.046 1.00 98.31 71 ALA A CA 1
ATOM 568 C C . ALA A 1 71 ? -5.118 -0.733 -5.763 1.00 98.31 71 ALA A C 1
ATOM 570 O O . ALA A 1 71 ? -5.937 -0.563 -4.859 1.00 98.31 71 ALA A O 1
ATOM 571 N N . ARG A 1 72 ? -5.060 -1.874 -6.465 1.00 98.38 72 ARG A N 1
ATOM 572 C CA . ARG A 1 72 ? -5.955 -3.018 -6.227 1.00 98.38 72 ARG A CA 1
ATOM 573 C C . ARG A 1 72 ? -5.780 -3.593 -4.821 1.00 98.38 72 ARG A C 1
ATOM 575 O O . ARG A 1 72 ? -6.770 -3.854 -4.144 1.00 98.38 72 ARG A O 1
ATOM 582 N N . LEU A 1 73 ? -4.538 -3.749 -4.360 1.00 98.38 73 LEU A N 1
ATOM 583 C CA . LEU A 1 73 ? -4.256 -4.185 -2.990 1.00 98.38 73 LEU A CA 1
ATOM 584 C C . LEU A 1 73 ? -4.829 -3.202 -1.959 1.00 98.38 73 LEU A C 1
ATOM 586 O O . LEU A 1 73 ? -5.494 -3.624 -1.017 1.00 98.38 73 LEU A O 1
ATOM 590 N N . SER A 1 74 ? -4.621 -1.901 -2.167 1.00 98.19 74 SER A N 1
ATOM 591 C CA . SER A 1 74 ? -5.125 -0.855 -1.268 1.00 98.19 74 SER A CA 1
ATOM 592 C C . SER A 1 74 ? -6.654 -0.837 -1.207 1.00 98.19 74 SER A C 1
ATOM 594 O O . SER A 1 74 ? -7.221 -0.696 -0.127 1.00 98.19 74 SER A O 1
ATOM 596 N N . ALA A 1 75 ? -7.329 -1.029 -2.345 1.00 98.25 75 ALA A N 1
ATOM 597 C CA . ALA A 1 75 ? -8.785 -1.129 -2.404 1.00 98.25 75 ALA A CA 1
ATOM 598 C C . ALA A 1 75 ? -9.308 -2.345 -1.620 1.00 98.25 75 ALA A C 1
ATOM 600 O O . ALA A 1 75 ? -10.258 -2.215 -0.848 1.00 98.25 75 ALA A O 1
ATOM 601 N N . ASN A 1 76 ? -8.652 -3.502 -1.754 1.00 98.25 76 ASN A N 1
ATOM 602 C CA . ASN A 1 76 ? -9.003 -4.696 -0.983 1.00 98.25 76 ASN A CA 1
ATOM 603 C C . ASN A 1 76 ? -8.807 -4.470 0.523 1.00 98.25 76 ASN A C 1
ATOM 605 O O . ASN A 1 76 ? -9.713 -4.736 1.306 1.00 98.25 76 ASN A O 1
ATOM 609 N N . MET A 1 77 ? -7.669 -3.896 0.929 1.00 98.38 77 MET A N 1
ATOM 610 C CA . MET A 1 77 ? -7.401 -3.573 2.335 1.00 98.38 77 MET A CA 1
ATOM 611 C C . MET A 1 77 ? -8.417 -2.579 2.914 1.00 98.38 77 MET A C 1
ATOM 613 O O . MET A 1 77 ? -8.812 -2.706 4.073 1.00 98.38 77 MET A O 1
ATOM 617 N N . ALA A 1 78 ? -8.849 -1.592 2.125 1.00 98.31 78 ALA A N 1
ATOM 618 C CA . ALA A 1 78 ? -9.878 -0.644 2.539 1.00 98.31 78 ALA A CA 1
ATOM 619 C C . ALA A 1 78 ? -11.228 -1.342 2.765 1.00 98.31 78 ALA A C 1
ATOM 621 O O . ALA A 1 78 ? -11.871 -1.093 3.783 1.00 98.31 78 ALA A O 1
ATOM 622 N N . SER A 1 79 ? -11.616 -2.260 1.874 1.00 98.31 79 SER A N 1
ATOM 623 C CA . SER A 1 79 ? -12.837 -3.060 2.027 1.00 98.31 79 SER A CA 1
ATOM 624 C C . SER A 1 79 ? -12.784 -3.969 3.262 1.00 98.31 79 SER A C 1
ATOM 626 O O . SER A 1 79 ? -13.738 -4.007 4.042 1.00 98.31 79 SER A O 1
ATOM 628 N N . ASP A 1 80 ? -11.648 -4.625 3.511 1.00 98.31 80 ASP A N 1
ATOM 629 C CA . ASP A 1 80 ? -11.448 -5.439 4.716 1.00 98.31 80 ASP A CA 1
ATOM 630 C C . ASP A 1 80 ? -11.537 -4.585 5.990 1.00 98.31 80 ASP A C 1
ATOM 632 O O . ASP A 1 80 ? -12.169 -4.977 6.975 1.00 98.31 80 ASP A O 1
ATOM 636 N N . THR A 1 81 ? -10.941 -3.389 5.967 1.00 98.31 81 THR A N 1
ATOM 637 C CA . THR A 1 81 ? -10.978 -2.440 7.090 1.00 98.31 81 THR A CA 1
ATOM 638 C C . THR A 1 81 ? -12.399 -1.953 7.363 1.00 98.31 81 THR A C 1
ATOM 640 O O . THR A 1 81 ? -12.808 -1.866 8.523 1.00 98.31 81 THR A O 1
ATOM 643 N N . GLU A 1 82 ? -13.180 -1.673 6.319 1.00 98.25 82 GLU A N 1
ATOM 644 C CA . GLU A 1 82 ? -14.593 -1.312 6.444 1.00 98.25 82 GLU A CA 1
ATOM 645 C C . GLU A 1 82 ? -15.388 -2.441 7.115 1.00 98.25 82 GLU A C 1
ATOM 647 O O . GLU A 1 82 ? -16.113 -2.201 8.086 1.00 98.25 82 GLU A O 1
ATOM 652 N N . GLN A 1 83 ? -15.188 -3.689 6.678 1.00 98.19 83 GLN A N 1
ATOM 653 C CA . GLN A 1 83 ? -15.857 -4.845 7.272 1.00 98.19 83 GLN A CA 1
ATOM 654 C C . GLN A 1 83 ? -15.469 -5.045 8.745 1.00 98.19 83 GLN A C 1
ATOM 656 O O . GLN A 1 83 ? -16.331 -5.322 9.583 1.00 98.19 83 GLN A O 1
ATOM 661 N N . GLN A 1 84 ? -14.186 -4.906 9.082 1.00 98.31 84 GLN A N 1
ATOM 662 C CA . GLN A 1 84 ? -13.710 -5.011 10.463 1.00 98.31 84 GLN A CA 1
ATOM 663 C C . GLN A 1 84 ? -14.270 -3.891 11.343 1.00 98.31 84 GLN A C 1
ATOM 665 O O . GL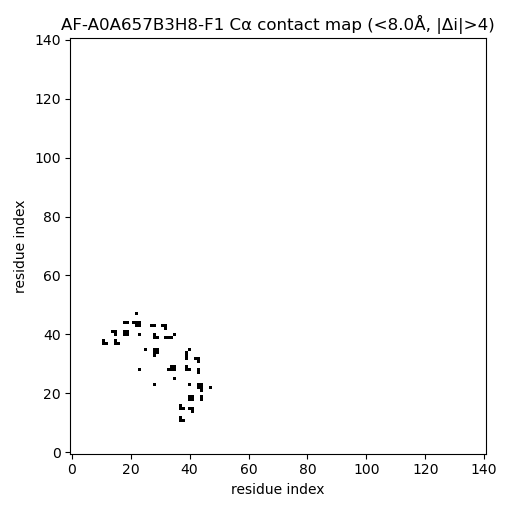N A 1 84 ? -14.716 -4.157 12.458 1.00 98.31 84 GLN A O 1
ATOM 670 N N . THR A 1 85 ? -14.325 -2.664 10.825 1.00 98.31 85 THR A N 1
ATOM 671 C CA . THR A 1 85 ? -14.897 -1.510 11.532 1.00 98.31 85 THR A CA 1
ATOM 672 C C . THR A 1 85 ? -16.387 -1.716 11.804 1.00 98.31 85 THR A C 1
ATOM 674 O O . THR A 1 85 ? -16.858 -1.445 12.908 1.00 98.31 85 THR A O 1
ATOM 677 N N . ALA A 1 86 ? -17.134 -2.256 10.837 1.00 97.94 86 ALA A N 1
ATOM 678 C CA . ALA A 1 86 ? -18.542 -2.592 11.025 1.00 97.94 86 ALA A CA 1
ATOM 679 C C . ALA A 1 86 ? -18.746 -3.647 12.129 1.00 97.94 86 ALA A C 1
ATOM 681 O O . ALA A 1 86 ? -19.649 -3.501 12.954 1.00 97.94 86 ALA A O 1
ATOM 682 N N . ARG A 1 87 ? -17.881 -4.671 12.198 1.00 98.19 87 ARG A N 1
ATOM 683 C CA . ARG A 1 87 ? -17.911 -5.673 13.281 1.00 98.19 87 ARG A CA 1
ATOM 684 C C . ARG A 1 87 ? -17.578 -5.058 14.639 1.00 98.19 87 ARG A C 1
ATOM 686 O O . ARG A 1 87 ? -18.335 -5.258 15.581 1.00 98.19 87 ARG A O 1
ATOM 693 N N . GLN A 1 88 ? -16.514 -4.259 14.729 1.00 97.88 88 GLN A N 1
ATOM 694 C CA . GLN A 1 88 ? -16.151 -3.566 15.971 1.00 97.88 88 GLN A CA 1
ATOM 695 C C . GLN A 1 88 ? -17.268 -2.644 16.462 1.00 97.88 88 GLN A C 1
ATOM 697 O O . GLN A 1 88 ? -17.521 -2.566 17.661 1.00 97.88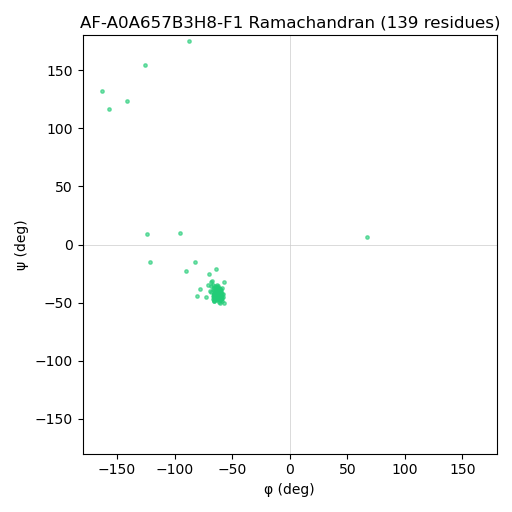 88 GLN A O 1
ATOM 702 N N . LYS A 1 89 ? -17.979 -1.969 15.551 1.00 98.12 89 LYS A N 1
ATOM 703 C CA . LYS A 1 89 ? -19.148 -1.162 15.913 1.00 98.12 89 LYS A CA 1
ATOM 704 C C . LYS A 1 89 ? -20.232 -2.016 16.577 1.00 98.12 89 LYS A C 1
ATOM 706 O O . LYS A 1 89 ? -20.751 -1.621 17.616 1.00 98.12 89 LYS A O 1
ATOM 711 N N . GLN A 1 90 ? -20.542 -3.184 16.017 1.00 97.88 90 GLN A N 1
ATOM 712 C CA . GLN A 1 90 ? -21.516 -4.105 16.605 1.00 97.88 90 GLN A CA 1
ATOM 713 C C . GLN A 1 90 ? -21.058 -4.618 17.982 1.00 97.88 90 GLN A C 1
ATOM 715 O O . GLN A 1 90 ? -21.856 -4.674 18.916 1.00 97.88 90 GLN A O 1
ATOM 720 N N . GLU A 1 91 ? -19.777 -4.959 18.132 1.00 97.75 91 GLU A N 1
ATOM 721 C CA . GLU A 1 91 ? -19.200 -5.367 19.421 1.00 97.75 91 GLU A CA 1
ATOM 722 C C . GLU A 1 91 ? -19.305 -4.247 20.469 1.00 97.75 91 GLU A C 1
ATOM 724 O O . GLU A 1 91 ? -19.659 -4.505 21.618 1.00 97.75 91 GLU A O 1
ATOM 729 N N . LEU A 1 92 ? -19.071 -2.990 20.075 1.00 96.88 92 LEU A N 1
ATOM 730 C CA . LEU A 1 92 ? -19.234 -1.828 20.953 1.00 96.88 92 LEU A CA 1
ATOM 731 C C . LEU A 1 92 ? -20.695 -1.590 21.355 1.00 96.88 92 LEU A C 1
ATOM 733 O O . LEU A 1 92 ? -20.953 -1.246 22.507 1.00 96.88 92 LEU A O 1
ATOM 737 N N . GLU A 1 93 ? -21.654 -1.790 20.449 1.00 97.44 93 GLU A N 1
ATOM 738 C CA . GLU A 1 93 ? -23.089 -1.702 20.767 1.00 97.44 93 GLU A CA 1
ATOM 739 C C . GLU A 1 93 ? -23.507 -2.777 21.789 1.00 97.44 93 GLU A C 1
ATOM 741 O O . GLU A 1 93 ? -24.236 -2.493 22.746 1.00 97.44 93 GLU A O 1
ATOM 746 N N . GLN A 1 94 ? -22.991 -4.001 21.644 1.00 97.50 94 GLN A N 1
ATOM 747 C CA . GLN A 1 94 ? -23.210 -5.081 22.612 1.00 97.50 94 GLN A CA 1
ATOM 748 C C . GLN A 1 94 ? -22.554 -4.779 23.961 1.00 97.50 94 GLN A C 1
ATOM 750 O O . GLN A 1 94 ? -23.178 -4.962 25.005 1.00 97.50 94 GLN A O 1
ATOM 755 N N . LEU A 1 95 ? -21.325 -4.261 23.953 1.00 97.44 95 LEU A N 1
ATOM 756 C CA . LEU A 1 95 ? -20.631 -3.851 25.169 1.00 97.44 95 LEU A CA 1
ATOM 757 C C . LEU A 1 95 ? -21.388 -2.736 25.901 1.00 97.44 95 LEU A C 1
ATOM 759 O O . LEU A 1 95 ? -21.551 -2.805 27.117 1.00 97.44 95 LEU A O 1
ATOM 763 N N . ALA A 1 96 ? -21.885 -1.730 25.179 1.00 96.56 96 ALA A N 1
ATOM 764 C CA . ALA A 1 96 ? -22.692 -0.660 25.761 1.00 96.56 96 ALA A CA 1
ATOM 765 C C . ALA A 1 96 ? -23.975 -1.208 26.407 1.00 96.56 96 ALA A C 1
ATOM 767 O O . ALA A 1 96 ? -24.346 -0.785 27.503 1.00 96.56 96 ALA A O 1
ATOM 768 N N . THR A 1 97 ? -24.608 -2.193 25.763 1.00 96.31 97 THR A N 1
ATOM 769 C CA . THR A 1 97 ? -25.770 -2.900 26.317 1.00 96.31 97 THR A CA 1
ATOM 770 C C . THR A 1 97 ? -25.407 -3.620 27.617 1.00 96.31 97 THR A C 1
ATOM 772 O O . THR A 1 97 ? -26.060 -3.402 28.636 1.00 96.31 97 THR A O 1
ATOM 775 N N . ALA A 1 98 ? -24.316 -4.391 27.623 1.00 96.25 98 ALA A N 1
ATOM 776 C CA . ALA A 1 98 ? -23.836 -5.092 28.813 1.00 96.25 98 ALA A CA 1
ATOM 777 C C . ALA A 1 98 ? -23.490 -4.127 29.962 1.00 96.25 98 ALA A C 1
ATOM 779 O O . ALA A 1 98 ? -23.799 -4.403 31.118 1.00 96.25 98 ALA A O 1
ATOM 780 N N . ILE A 1 99 ? -22.902 -2.965 29.661 1.00 94.94 99 ILE A N 1
ATOM 781 C CA . ILE A 1 99 ? -22.628 -1.920 30.659 1.00 94.94 99 ILE A CA 1
ATOM 782 C C . ILE A 1 99 ? -23.931 -1.369 31.253 1.00 94.94 99 ILE A C 1
ATOM 784 O O . ILE A 1 99 ? -24.005 -1.161 32.465 1.00 94.94 99 ILE A O 1
ATOM 788 N N . ASN A 1 100 ? -24.962 -1.146 30.435 1.00 95.31 100 ASN A N 1
ATOM 789 C CA . ASN A 1 100 ? -26.260 -0.677 30.919 1.00 95.31 100 ASN A CA 1
ATOM 790 C C . ASN A 1 100 ? -26.940 -1.714 31.834 1.00 95.31 100 ASN A C 1
ATOM 792 O O . ASN A 1 100 ? -27.446 -1.367 32.906 1.00 95.31 100 ASN A O 1
ATOM 796 N N . GLU A 1 101 ? -26.901 -2.992 31.451 1.00 96.31 101 GLU A N 1
ATOM 797 C CA . GLU A 1 101 ? -27.378 -4.099 32.290 1.00 96.31 101 GLU A CA 1
ATOM 798 C C . GLU A 1 101 ? -26.594 -4.175 33.606 1.00 96.31 101 GLU A C 1
ATOM 800 O O . GLU A 1 101 ? -27.190 -4.175 34.682 1.00 96.31 101 GLU A O 1
ATOM 805 N N . MET A 1 102 ? -25.262 -4.121 33.546 1.00 95.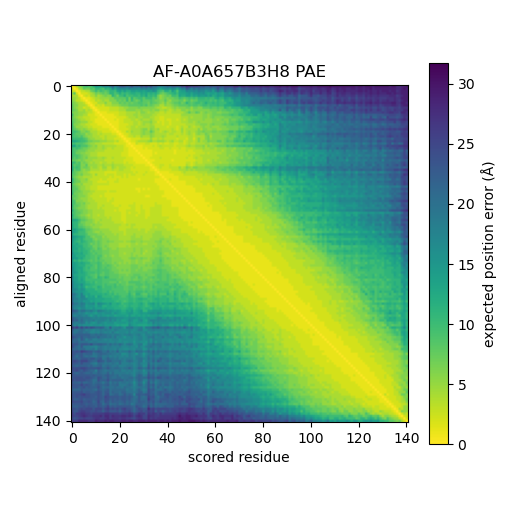69 102 MET A N 1
ATOM 806 C CA . MET A 1 102 ? -24.402 -4.109 34.731 1.00 95.69 102 MET A CA 1
ATOM 807 C C . MET A 1 102 ? -24.694 -2.927 35.660 1.00 95.69 102 MET A C 1
ATOM 809 O O . MET A 1 102 ? -24.749 -3.105 36.875 1.00 95.69 102 MET A O 1
ATOM 813 N N . SER A 1 103 ? -24.900 -1.721 35.124 1.00 96.31 103 SER A N 1
ATOM 814 C CA . SER A 1 103 ? -25.254 -0.539 35.923 1.00 96.31 103 SER A CA 1
ATOM 815 C C . SER A 1 103 ? -26.587 -0.726 36.651 1.00 96.31 103 SER A C 1
ATOM 817 O O . SER A 1 103 ? -26.749 -0.298 37.800 1.00 96.31 103 SER A O 1
ATOM 819 N N . THR A 1 104 ? -27.537 -1.392 35.994 1.00 95.62 104 THR A N 1
ATOM 820 C CA . THR A 1 104 ? -28.826 -1.755 36.587 1.00 95.62 104 THR A CA 1
ATOM 821 C C . THR A 1 104 ? -28.624 -2.761 37.719 1.00 95.62 104 THR A C 1
ATOM 823 O O . THR A 1 104 ? -29.077 -2.512 38.834 1.00 95.62 104 THR A O 1
ATOM 826 N N . SER A 1 105 ? -27.857 -3.832 37.490 1.00 95.56 105 SER A N 1
ATOM 827 C CA . SER A 1 105 ? -27.536 -4.821 38.528 1.00 95.56 105 SER A CA 1
ATOM 828 C C . SER A 1 105 ? -26.795 -4.213 39.723 1.00 95.56 105 SER A C 1
ATOM 830 O O . SER A 1 105 ? -27.090 -4.554 40.864 1.00 95.56 105 SER A O 1
ATOM 832 N N . ILE A 1 106 ? -25.864 -3.278 39.505 1.00 95.12 106 ILE A N 1
ATOM 833 C CA . ILE A 1 106 ? -25.165 -2.574 40.595 1.00 95.12 106 ILE A CA 1
ATOM 834 C C . ILE A 1 106 ? -26.156 -1.763 41.439 1.00 95.12 106 ILE A C 1
ATOM 836 O O . ILE A 1 106 ? -26.070 -1.763 42.670 1.00 95.12 106 ILE A O 1
ATOM 840 N N . THR A 1 107 ? -27.109 -1.093 40.789 1.00 96.31 107 THR A N 1
ATOM 841 C CA . THR A 1 107 ? -28.154 -0.318 41.471 1.00 96.31 107 THR A CA 1
ATOM 842 C C . THR A 1 107 ? -29.063 -1.231 42.294 1.00 96.31 107 THR A C 1
ATOM 844 O O . THR A 1 107 ? -29.310 -0.950 43.467 1.00 96.31 107 THR A O 1
ATOM 847 N N . GLU A 1 108 ? -29.479 -2.363 41.724 1.00 96.25 108 GLU A N 1
ATOM 848 C CA . GLU A 1 108 ? -30.291 -3.374 42.407 1.00 96.25 108 GLU A CA 1
ATOM 849 C C . GLU A 1 108 ? -29.569 -3.950 43.636 1.00 96.25 108 GLU A C 1
ATOM 851 O O . GLU A 1 108 ? -30.137 -4.008 44.729 1.00 96.25 108 GLU A O 1
ATOM 856 N N . VAL A 1 109 ? -28.285 -4.300 43.503 1.00 97.00 109 VAL A N 1
ATOM 857 C CA . VAL A 1 109 ? -27.456 -4.782 44.621 1.00 97.00 109 VAL A CA 1
ATOM 858 C C . VAL A 1 109 ? -27.316 -3.715 45.713 1.00 97.00 109 VAL A C 1
ATOM 860 O O . VAL A 1 109 ? -27.397 -4.036 46.904 1.00 97.00 109 VAL A O 1
ATOM 863 N N . SER A 1 110 ? -27.145 -2.443 45.341 1.00 96.50 110 SER A N 1
ATOM 864 C CA . SER A 1 110 ? -27.069 -1.328 46.293 1.00 96.50 110 SER A CA 1
ATOM 865 C C . SER A 1 110 ? -28.373 -1.162 47.082 1.00 96.50 110 SER A C 1
ATOM 867 O O . SER A 1 110 ? -28.347 -1.118 48.316 1.00 96.50 110 SER A O 1
ATOM 869 N N . GLN A 1 111 ? -29.515 -1.167 46.390 1.00 96.44 111 GLN A N 1
ATOM 870 C CA . GLN A 1 111 ? -30.840 -1.083 47.009 1.00 96.44 111 GLN A CA 1
ATOM 871 C C . GLN A 1 111 ? -31.131 -2.279 47.910 1.00 96.44 111 GLN A C 1
ATOM 873 O O . GLN A 1 111 ? -31.613 -2.105 49.030 1.00 96.44 111 GLN A O 1
ATOM 878 N N . ASN A 1 112 ? -30.778 -3.490 47.478 1.00 96.06 112 ASN A N 1
ATOM 879 C CA . ASN A 1 112 ? -30.920 -4.676 48.313 1.00 96.06 112 ASN A CA 1
ATOM 880 C C . ASN A 1 112 ? -30.081 -4.560 49.597 1.00 96.06 112 ASN A C 1
ATOM 882 O O . ASN A 1 112 ? -30.569 -4.831 50.693 1.00 96.06 112 ASN A O 1
ATOM 886 N N . THR A 1 113 ? -28.846 -4.067 49.489 1.00 96.44 113 THR A N 1
ATOM 887 C CA . THR A 1 113 ? -27.967 -3.837 50.647 1.00 96.44 113 THR A CA 1
ATOM 888 C C . THR A 1 113 ? -28.562 -2.813 51.624 1.00 96.44 113 THR A C 1
ATOM 890 O O . THR A 1 113 ? -28.532 -3.023 52.838 1.00 96.44 113 THR A O 1
ATOM 893 N N . GLN A 1 114 ? -29.157 -1.728 51.118 1.00 96.56 114 GLN A N 1
ATOM 894 C CA . GLN A 1 114 ? -29.842 -0.721 51.941 1.00 96.56 114 GLN A CA 1
ATOM 895 C C . GLN A 1 114 ? -31.086 -1.288 52.638 1.00 96.56 114 GLN A C 1
ATOM 897 O O . GLN A 1 114 ? -31.274 -1.060 53.836 1.00 96.56 114 GLN A O 1
ATOM 902 N N . ASN A 1 115 ? -31.889 -2.087 51.933 1.00 96.62 115 ASN A N 1
ATOM 903 C CA . ASN A 1 115 ? -33.050 -2.767 52.510 1.00 96.62 115 ASN A CA 1
ATOM 904 C C . ASN A 1 115 ? -32.640 -3.732 53.632 1.00 96.62 115 ASN A C 1
ATOM 906 O O . ASN A 1 115 ? -33.233 -3.713 54.712 1.00 96.62 115 ASN A O 1
ATOM 910 N N . VAL A 1 116 ? -31.590 -4.532 53.415 1.00 96.12 116 VAL A N 1
ATOM 911 C CA . VAL A 1 116 ? -31.036 -5.437 54.435 1.00 96.12 116 VAL A CA 1
ATOM 912 C C . VAL A 1 116 ? -30.547 -4.654 55.654 1.00 96.12 116 VAL A C 1
ATOM 914 O O . VAL A 1 116 ? -30.842 -5.042 56.783 1.00 96.12 116 VAL A O 1
ATOM 917 N N . SER A 1 117 ? -29.857 -3.528 55.455 1.00 96.94 117 SER A N 1
ATOM 918 C CA . SER A 1 117 ? -29.413 -2.664 56.555 1.00 96.94 117 SER A CA 1
ATOM 919 C C . SER A 1 117 ? -30.592 -2.128 57.384 1.00 96.94 117 SER A C 1
ATOM 921 O O . SER A 1 117 ? -30.570 -2.217 58.613 1.00 96.94 117 SER A O 1
ATOM 923 N N . SER A 1 118 ? -31.660 -1.657 56.732 1.00 96.06 118 SER A N 1
ATOM 924 C CA . SER A 1 118 ? -32.884 -1.195 57.406 1.00 96.06 118 SER A CA 1
ATOM 925 C C . SER A 1 118 ? -33.580 -2.314 58.197 1.00 96.06 118 SER A C 1
ATOM 927 O O . SER A 1 118 ? -33.999 -2.118 59.346 1.00 96.06 118 SER A O 1
ATOM 929 N N . LEU A 1 119 ? -33.650 -3.518 57.621 1.00 96.62 119 LEU A N 1
ATOM 930 C CA . LEU A 1 119 ? -34.203 -4.693 58.291 1.00 96.62 119 LEU A CA 1
ATOM 931 C C . LEU A 1 119 ? -33.373 -5.075 59.522 1.00 96.62 119 LEU A C 1
ATOM 933 O O . LEU A 1 119 ? -33.943 -5.325 60.583 1.00 96.62 119 LEU A O 1
ATOM 937 N N . MET A 1 120 ? -32.042 -5.069 59.416 1.00 94.62 120 MET A N 1
ATOM 938 C CA . MET A 1 120 ? -31.145 -5.333 60.546 1.00 94.62 120 MET A CA 1
ATOM 939 C C . MET A 1 120 ? -31.332 -4.316 61.675 1.00 94.62 120 MET A C 1
ATOM 941 O O . MET A 1 120 ? -31.407 -4.715 62.836 1.00 94.62 120 MET A O 1
ATOM 945 N N . GLN A 1 121 ? -31.511 -3.030 61.355 1.00 95.75 121 GLN A N 1
ATOM 946 C CA . GLN A 1 121 ? -31.815 -2.011 62.362 1.00 95.75 121 GLN A CA 1
ATOM 947 C C . GLN A 1 121 ? -33.136 -2.305 63.095 1.00 95.75 121 GLN A C 1
ATOM 949 O O . GLN A 1 121 ? -33.218 -2.189 64.319 1.00 95.75 121 GLN A O 1
ATOM 954 N N . SER A 1 122 ? -34.164 -2.736 62.360 1.00 95.56 122 SER A N 1
ATOM 955 C CA . SER A 1 122 ? -35.461 -3.123 62.934 1.00 95.56 122 SER A CA 1
ATOM 956 C C . SER A 1 122 ? -35.353 -4.374 63.812 1.00 95.56 122 SER A C 1
ATOM 958 O O . SER A 1 122 ? -35.901 -4.408 64.914 1.00 95.56 122 SER A O 1
ATOM 960 N N . VAL A 1 123 ? -34.600 -5.386 63.368 1.00 95.56 123 VAL A N 1
ATOM 961 C CA . VAL A 1 123 ? -34.304 -6.597 64.153 1.00 95.56 123 VAL A CA 1
ATOM 962 C C . VAL A 1 123 ? -33.584 -6.235 65.447 1.00 95.56 123 VAL A C 1
ATOM 964 O O . VAL A 1 123 ? -33.963 -6.722 66.510 1.00 95.56 123 VAL A O 1
ATOM 967 N N . GLN A 1 124 ? -32.593 -5.348 65.389 1.00 95.38 124 GLN A N 1
ATOM 968 C CA . GLN A 1 124 ? -31.848 -4.928 66.570 1.00 95.38 124 GLN A CA 1
ATOM 969 C C . GLN A 1 124 ? -32.738 -4.205 67.589 1.00 95.38 124 GLN A C 1
ATOM 971 O O . GLN A 1 124 ? -32.657 -4.496 68.784 1.00 95.38 124 GLN A O 1
ATOM 976 N N . ASN A 1 125 ? -33.647 -3.343 67.123 1.00 94.88 125 ASN A N 1
ATOM 977 C CA . ASN A 1 125 ? -34.650 -2.701 67.976 1.00 94.88 125 ASN A CA 1
ATOM 978 C C . ASN A 1 125 ? -35.582 -3.735 68.635 1.00 94.88 125 ASN A C 1
ATOM 980 O O . ASN A 1 125 ? -35.799 -3.684 69.846 1.00 94.88 125 ASN A O 1
ATOM 984 N N . ASN A 1 126 ? -36.080 -4.709 67.866 1.00 94.94 126 ASN A N 1
ATOM 985 C CA . ASN A 1 126 ? -36.956 -5.769 68.377 1.00 94.94 126 ASN A CA 1
ATOM 986 C C . ASN A 1 126 ? -36.252 -6.651 69.421 1.00 94.94 126 ASN A C 1
ATOM 988 O O . ASN A 1 126 ? -36.836 -6.967 70.457 1.00 94.94 126 ASN A O 1
ATOM 992 N N . VAL A 1 127 ? -34.987 -7.016 69.189 1.00 95.25 127 VAL A N 1
ATOM 993 C CA . VAL A 1 127 ? -34.176 -7.789 70.145 1.00 95.25 127 VAL A CA 1
ATOM 994 C C . VAL A 1 127 ? -33.932 -6.991 71.428 1.00 95.25 127 VAL A C 1
ATOM 996 O O . VAL A 1 127 ? -34.072 -7.540 72.522 1.00 95.25 127 VAL A O 1
ATOM 999 N N . ALA A 1 128 ? -33.625 -5.694 71.324 1.00 93.81 128 ALA A N 1
ATOM 1000 C CA . ALA A 1 128 ? -33.456 -4.826 72.489 1.00 93.81 128 ALA A CA 1
ATOM 1001 C C . ALA A 1 128 ? -34.749 -4.724 73.318 1.00 93.81 128 ALA A C 1
ATOM 1003 O O . ALA A 1 128 ? -34.718 -4.843 74.546 1.00 93.81 128 ALA A O 1
ATOM 1004 N N . GLN A 1 129 ? -35.896 -4.572 72.652 1.00 93.25 129 GLN A N 1
ATOM 1005 C CA . GLN A 1 129 ? -37.199 -4.515 73.309 1.00 93.25 129 GLN A CA 1
ATOM 1006 C C . GLN A 1 129 ? -37.566 -5.849 73.975 1.00 93.25 129 GLN A C 1
ATOM 1008 O O . GLN A 1 129 ? -37.999 -5.859 75.129 1.00 93.25 129 GLN A O 1
ATOM 1013 N N . GLY A 1 130 ? -37.326 -6.975 73.296 1.00 93.25 130 GLY A N 1
ATOM 1014 C CA . GLY A 1 130 ? -37.521 -8.314 73.853 1.00 93.25 130 GLY A CA 1
ATOM 1015 C C . GLY A 1 130 ? -36.641 -8.575 75.078 1.00 93.25 130 GLY A C 1
ATOM 1016 O O . GLY A 1 130 ? -37.133 -9.038 76.105 1.00 93.25 130 GLY A O 1
ATOM 1017 N N . SER A 1 131 ? -35.361 -8.196 75.019 1.00 92.50 131 SER A N 1
ATOM 1018 C CA . SER A 1 131 ? -34.437 -8.290 76.158 1.00 92.50 131 SER A CA 1
ATOM 1019 C C . SER A 1 131 ? -34.912 -7.466 77.361 1.00 92.50 131 SER A C 1
ATOM 1021 O O . SER A 1 131 ? -34.884 -7.943 78.498 1.00 92.50 131 SER A O 1
ATOM 1023 N N . SER A 1 132 ? -35.412 -6.249 77.127 1.00 89.69 132 SER A N 1
ATOM 1024 C CA . SER A 1 132 ? -35.995 -5.409 78.181 1.00 89.69 132 SER A CA 1
ATOM 1025 C C . SER A 1 132 ? -37.207 -6.074 78.846 1.00 89.69 132 SER A C 1
ATOM 1027 O O . SER A 1 132 ? -37.280 -6.126 80.076 1.00 89.69 132 SER A O 1
ATOM 1029 N N . GLN A 1 133 ? -38.119 -6.662 78.060 1.00 91.06 133 GLN A N 1
ATOM 1030 C CA . GLN A 1 133 ? -39.270 -7.387 78.611 1.00 91.06 133 GLN A CA 1
ATOM 1031 C C . GLN A 1 133 ? -38.851 -8.596 79.451 1.00 91.06 133 GLN A C 1
ATOM 1033 O O . GLN A 1 133 ? -39.347 -8.750 80.566 1.00 91.06 133 GLN A O 1
ATOM 1038 N N . VAL A 1 134 ? -37.906 -9.410 78.967 1.00 91.56 134 VAL A N 1
ATOM 1039 C CA . VAL A 1 134 ? -37.396 -10.575 79.711 1.00 91.56 134 VAL A CA 1
ATOM 1040 C C . VAL A 1 134 ? -36.803 -10.146 81.057 1.00 91.56 134 VAL A C 1
ATOM 1042 O O . VAL A 1 134 ? -37.150 -10.724 82.092 1.00 91.56 134 VAL A O 1
ATOM 1045 N N . ASN A 1 135 ? -35.985 -9.090 81.067 1.00 87.19 135 ASN A N 1
ATOM 1046 C CA . ASN A 1 135 ? -35.429 -8.518 82.295 1.00 87.19 135 ASN A CA 1
ATOM 1047 C C . ASN A 1 135 ? -36.525 -8.023 83.254 1.00 87.19 135 ASN A C 1
ATOM 1049 O O . ASN A 1 135 ? -36.453 -8.276 84.456 1.00 87.19 135 ASN A O 1
ATOM 1053 N N . ALA A 1 136 ? -37.569 -7.361 82.744 1.00 85.19 136 ALA A N 1
ATOM 1054 C CA . ALA A 1 136 ? -38.696 -6.905 83.557 1.00 85.19 136 ALA A CA 1
ATOM 1055 C C . ALA A 1 136 ? -39.495 -8.070 84.177 1.00 85.19 136 ALA A C 1
ATOM 1057 O O . ALA A 1 136 ? -39.928 -7.970 85.327 1.00 85.19 136 ALA A O 1
ATOM 1058 N N . THR A 1 137 ? -39.653 -9.190 83.462 1.00 82.06 137 THR A N 1
ATOM 1059 C CA . THR A 1 137 ? -40.265 -10.414 84.015 1.00 82.06 137 THR A CA 1
ATOM 1060 C C . THR A 1 137 ? -39.384 -11.130 85.034 1.00 82.06 137 THR A C 1
ATOM 1062 O O . THR A 1 137 ? -39.915 -11.670 86.000 1.00 82.06 137 THR A O 1
ATOM 1065 N N . GLN A 1 138 ? -38.056 -11.129 84.874 1.00 75.62 138 GLN A N 1
ATOM 1066 C CA . GLN A 1 138 ? -37.149 -11.702 85.878 1.00 75.62 138 GLN A CA 1
ATOM 1067 C C . GLN A 1 138 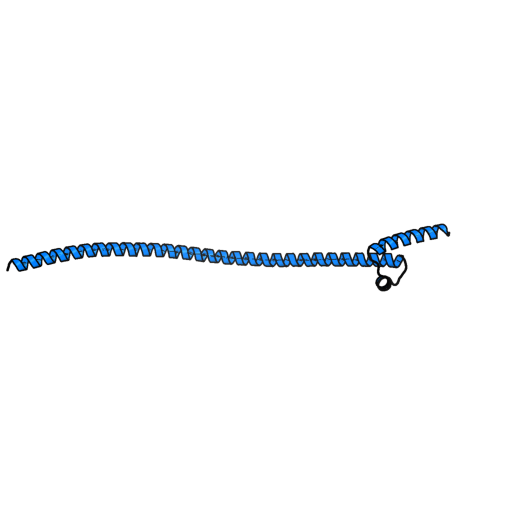? -37.139 -10.905 87.187 1.00 75.62 138 GLN A C 1
ATOM 1069 O O . GLN A 1 138 ? -36.958 -11.494 88.244 1.00 75.62 138 GLN A O 1
ATOM 1074 N N . ARG A 1 139 ? -37.354 -9.586 87.126 1.00 68.81 139 ARG A N 1
ATOM 1075 C CA . ARG A 1 139 ? -37.347 -8.687 88.293 1.00 68.81 139 ARG A CA 1
ATOM 1076 C C . ARG A 1 139 ? -38.662 -8.665 89.086 1.00 68.81 139 ARG A C 1
ATOM 1078 O O . ARG A 1 139 ? -38.682 -8.132 90.187 1.00 68.81 139 ARG A O 1
ATOM 1085 N N . ASN A 1 140 ? -39.744 -9.189 88.504 1.00 59.56 140 ASN A N 1
ATOM 1086 C CA . ASN A 1 140 ? -41.071 -9.326 89.126 1.00 59.56 140 ASN A CA 1
ATOM 1087 C C . ASN A 1 140 ? -41.305 -10.716 89.758 1.00 59.56 140 ASN A C 1
ATOM 1089 O O . ASN A 1 140 ? -42.435 -11.039 90.125 1.00 59.56 140 ASN A O 1
ATOM 1093 N N . LYS A 1 141 ? -40.258 -11.540 89.861 1.00 47.59 141 LYS A N 1
ATOM 1094 C CA . LYS A 1 141 ? -40.221 -12.741 90.703 1.00 47.59 141 LYS A CA 1
ATOM 1095 C C . LYS A 1 141 ? -39.422 -12.450 91.963 1.00 47.59 141 LYS A C 1
ATOM 1097 O O . LYS A 1 141 ? -39.792 -13.028 93.004 1.00 47.59 141 LYS A O 1
#

Secondary structure (DSSP, 8-state):
-HHHHHHHHHHHHHHHHHHHHH---HHHHHHHHS--SHHHHHHHHHHHHHHHHHHHHHHHHHHHHHHHHHHHHHHHHHHHHHHHHHHHHHHHHHHHHHHHHHHHHHHHHHHHHHHHHHHHHHHHHHHHHHHHHHHHHHHT-

Foldseek 3Di:
DVVVVVVVVVVLQVLLVVLVVQPDDQVQLCVVPVDNDSVSSNVSSVVVVVVVVVVVVVVVVVVVVVVVVVVVVVVVVVVVVVVVVVVVVVVVVVVVVVVVVVVVVVVVVVVVVVVVVVVVVVVVVVVVVVVVVVVVVVVVD